Protein AF-A0A165VFK4-F1 (afdb_monomer_lite)

pLDDT: mean 91.22, std 7.17, range [55.44, 96.5]

Radius of gyration: 15.58 Å; chains: 1; bounding box: 41×17×42 Å

Organism: NCBI:txid49225

Sequence (55 aa):
GNWCHEYRKLKAKVETIQKCQKHLMGEDLESLNLKELQQLEQQLESSLKHIRSRK

Structure (mmCIF, N/CA/C/O backbone):
data_AF-A0A165VFK4-F1
#
_entry.id   AF-A0A165VFK4-F1
#
loop_
_atom_site.group_PDB
_atom_site.id
_atom_site.type_symbol
_atom_site.label_atom_id
_atom_site.label_alt_id
_atom_site.label_comp_id
_atom_site.label_asym_id
_atom_site.label_entity_id
_atom_site.label_seq_id
_atom_site.pdbx_PDB_ins_code
_atom_site.Cartn_x
_atom_site.Cartn_y
_atom_site.Cartn_z
_atom_site.occupancy
_atom_site.B_iso_or_equiv
_atom_site.auth_seq_id
_atom_site.auth_comp_id
_atom_site.auth_asym_id
_atom_site.auth_atom_id
_atom_site.pdbx_PDB_model_num
ATOM 1 N N . GLY A 1 1 ? 27.915 -6.214 -17.488 1.00 59.16 1 GLY A N 1
ATOM 2 C CA . GLY A 1 1 ? 27.820 -5.319 -16.318 1.00 59.16 1 GLY A CA 1
ATOM 3 C C . GLY A 1 1 ? 26.500 -5.539 -15.607 1.00 59.16 1 GLY A C 1
ATOM 4 O O . GLY A 1 1 ? 25.475 -5.134 -16.132 1.00 59.16 1 GLY A O 1
ATOM 5 N N . ASN A 1 2 ? 26.519 -6.219 -14.457 1.00 79.25 2 ASN A N 1
ATOM 6 C CA . ASN A 1 2 ? 25.321 -6.613 -13.692 1.00 79.25 2 ASN A CA 1
ATOM 7 C C . ASN A 1 2 ? 24.693 -5.444 -12.889 1.00 79.25 2 ASN A C 1
ATOM 9 O O . ASN A 1 2 ? 23.525 -5.467 -12.518 1.00 79.25 2 ASN A O 1
ATOM 13 N N . TRP A 1 3 ? 25.449 -4.363 -12.687 1.00 90.38 3 TRP A N 1
ATOM 14 C CA . TRP A 1 3 ? 25.029 -3.192 -11.912 1.00 90.38 3 TRP A CA 1
ATOM 15 C C . TRP A 1 3 ? 23.756 -2.510 -12.423 1.00 90.38 3 TRP A C 1
ATOM 17 O O . TRP A 1 3 ? 22.901 -2.140 -11.625 1.00 90.38 3 TRP A O 1
ATOM 27 N N . CYS A 1 4 ? 23.571 -2.390 -13.742 1.00 89.69 4 CYS A N 1
ATOM 28 C CA . CYS A 1 4 ? 22.369 -1.766 -14.305 1.00 89.69 4 CYS A CA 1
ATOM 29 C C . CYS A 1 4 ? 21.094 -2.596 -14.077 1.00 89.69 4 CYS A C 1
ATOM 31 O O . CYS A 1 4 ? 19.995 -2.039 -14.086 1.00 89.69 4 CYS A O 1
ATOM 33 N N . HIS A 1 5 ? 21.225 -3.918 -13.921 1.00 91.62 5 HIS A N 1
ATOM 34 C CA . HIS A 1 5 ? 20.104 -4.808 -13.626 1.00 91.62 5 HIS A CA 1
ATOM 35 C C . HIS A 1 5 ? 19.731 -4.725 -12.142 1.00 91.62 5 HIS A C 1
ATOM 37 O O . HIS A 1 5 ? 18.573 -4.466 -11.813 1.00 91.62 5 HIS A O 1
ATOM 43 N N . GLU A 1 6 ? 20.724 -4.827 -11.257 1.00 92.94 6 GLU A N 1
ATOM 44 C CA . GLU A 1 6 ? 20.528 -4.683 -9.810 1.00 92.94 6 GLU A CA 1
ATOM 45 C C . GL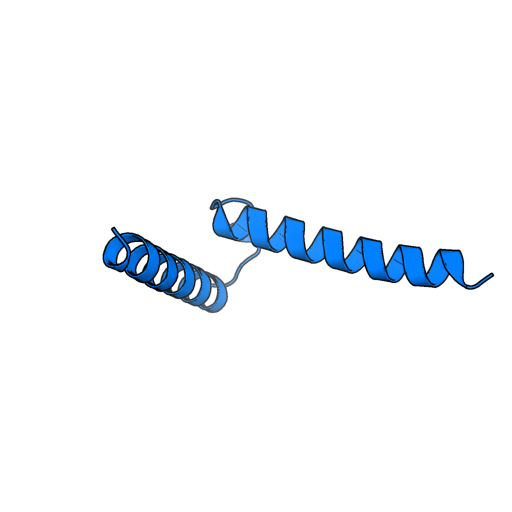U A 1 6 ? 19.984 -3.297 -9.438 1.00 92.94 6 GLU A C 1
ATOM 47 O O . GLU A 1 6 ? 19.052 -3.189 -8.641 1.00 92.94 6 GLU A O 1
ATOM 52 N N . TYR A 1 7 ? 20.477 -2.235 -10.083 1.00 95.12 7 TYR A N 1
ATOM 53 C CA . TYR A 1 7 ? 19.951 -0.884 -9.896 1.00 95.12 7 TYR A CA 1
ATOM 54 C C . TYR A 1 7 ? 18.474 -0.780 -10.294 1.00 95.12 7 TYR A C 1
ATOM 56 O O . TYR A 1 7 ? 17.673 -0.238 -9.536 1.00 95.12 7 TYR A O 1
ATOM 64 N N . ARG A 1 8 ? 18.080 -1.338 -11.449 1.00 94.00 8 ARG A N 1
ATOM 65 C CA . ARG A 1 8 ? 16.671 -1.351 -11.879 1.00 94.00 8 ARG A CA 1
ATOM 66 C C . ARG A 1 8 ? 15.781 -2.096 -10.888 1.00 94.00 8 ARG A C 1
ATOM 68 O O . ARG A 1 8 ? 14.708 -1.608 -10.546 1.00 94.00 8 ARG A O 1
ATOM 75 N N . LYS A 1 9 ? 16.246 -3.243 -10.392 1.00 95.19 9 LYS A N 1
ATOM 76 C CA . LYS A 1 9 ? 15.535 -4.032 -9.382 1.00 95.19 9 LYS A CA 1
ATOM 77 C C . LYS A 1 9 ? 15.364 -3.258 -8.076 1.00 95.19 9 LYS A C 1
ATOM 79 O O . LYS A 1 9 ? 14.284 -3.285 -7.491 1.00 95.19 9 LYS A O 1
ATOM 84 N N . LEU A 1 10 ? 16.409 -2.569 -7.618 1.00 96.50 10 LEU A N 1
ATOM 85 C CA . LEU A 1 10 ? 16.341 -1.753 -6.408 1.00 96.50 10 LEU A CA 1
ATOM 86 C C . LEU A 1 10 ? 15.406 -0.554 -6.598 1.00 96.50 10 LEU A C 1
ATOM 88 O O . LEU A 1 10 ? 14.560 -0.307 -5.743 1.00 96.50 10 LEU A O 1
ATOM 92 N N . LYS A 1 11 ? 15.508 0.139 -7.735 1.00 95.44 11 LYS A N 1
ATOM 93 C CA . LYS A 1 11 ? 14.661 1.288 -8.060 1.00 95.44 11 LYS A CA 1
ATOM 94 C C . LYS A 1 11 ? 13.175 0.915 -8.065 1.00 95.44 11 LYS A C 1
ATOM 96 O O . LYS A 1 11 ? 12.402 1.568 -7.375 1.00 95.44 11 LYS A O 1
ATOM 101 N N . ALA A 1 12 ? 12.804 -0.192 -8.711 1.00 95.69 12 ALA A N 1
ATOM 102 C CA . ALA A 1 12 ? 11.419 -0.665 -8.735 1.00 95.69 12 ALA A CA 1
ATOM 103 C C . ALA A 1 12 ? 10.867 -0.971 -7.327 1.00 95.69 12 ALA A C 1
ATOM 105 O O . ALA A 1 12 ? 9.707 -0.683 -7.023 1.00 95.69 12 ALA A O 1
ATOM 106 N N . LYS A 1 13 ? 11.704 -1.523 -6.432 1.00 95.94 13 LYS A N 1
ATOM 107 C CA . LYS A 1 13 ? 11.325 -1.740 -5.026 1.00 95.94 13 LYS A CA 1
ATOM 108 C C . LYS A 1 13 ? 11.070 -0.421 -4.302 1.00 95.94 13 LYS A C 1
ATOM 110 O O . LYS A 1 13 ? 10.079 -0.315 -3.587 1.00 95.94 13 LYS A O 1
ATOM 115 N N . VAL A 1 14 ? 11.943 0.569 -4.492 1.00 96.25 14 VAL A N 1
ATOM 116 C CA . VAL A 1 14 ? 11.786 1.902 -3.889 1.00 96.25 14 VAL A CA 1
ATOM 117 C C . VAL A 1 14 ? 10.504 2.569 -4.379 1.00 96.25 14 VAL A C 1
ATOM 119 O O . VAL A 1 14 ? 9.728 3.041 -3.556 1.00 96.25 14 VAL A O 1
ATOM 122 N N . GLU A 1 15 ? 10.239 2.539 -5.685 1.00 95.94 15 GLU A N 1
ATOM 123 C CA . GLU A 1 15 ? 9.027 3.116 -6.284 1.00 95.94 15 GLU A CA 1
ATOM 124 C C . GLU A 1 15 ? 7.754 2.453 -5.734 1.00 95.94 15 GLU A C 1
ATOM 126 O O . GLU A 1 15 ? 6.787 3.136 -5.396 1.00 95.94 15 GLU A O 1
ATOM 131 N N . THR A 1 16 ? 7.777 1.128 -5.553 1.00 93.06 16 THR A N 1
ATOM 132 C CA . THR A 1 16 ? 6.663 0.388 -4.937 1.00 93.06 16 THR A CA 1
ATOM 133 C C . THR A 1 16 ? 6.434 0.830 -3.492 1.00 93.06 16 THR A C 1
ATOM 135 O O . THR A 1 16 ? 5.303 1.118 -3.107 1.00 93.06 16 THR A O 1
ATOM 138 N N . ILE A 1 17 ? 7.503 0.926 -2.693 1.00 94.25 17 ILE A N 1
ATOM 139 C CA . ILE A 1 17 ? 7.413 1.353 -1.289 1.00 94.25 17 ILE A CA 1
ATOM 140 C C . ILE A 1 17 ? 6.885 2.786 -1.194 1.00 94.25 17 ILE A C 1
ATOM 142 O O . ILE A 1 17 ? 5.999 3.049 -0.384 1.00 94.25 17 ILE A O 1
ATOM 146 N N . GLN A 1 18 ? 7.385 3.697 -2.031 1.00 94.19 18 GLN A N 1
ATOM 147 C CA . GLN A 1 18 ? 6.924 5.085 -2.066 1.00 94.19 18 GLN A CA 1
ATOM 148 C C . GLN A 1 18 ? 5.437 5.176 -2.414 1.00 94.19 18 GLN A C 1
ATOM 150 O O . GLN A 1 18 ? 4.703 5.905 -1.751 1.00 94.19 18 GLN A O 1
ATOM 155 N N . LYS A 1 19 ? 4.969 4.396 -3.396 1.00 92.50 19 LYS A N 1
ATOM 156 C 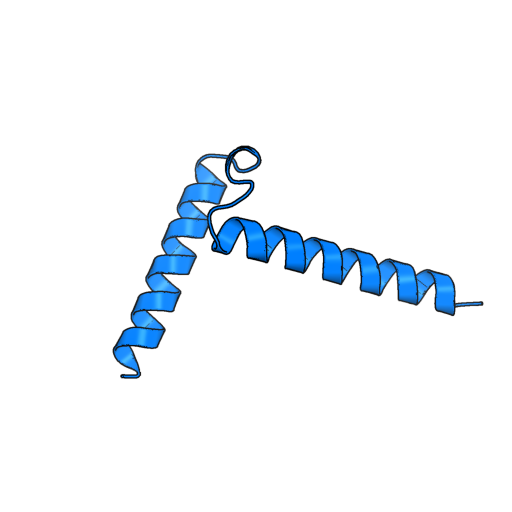CA . LYS A 1 19 ? 3.543 4.341 -3.739 1.00 92.50 19 LYS A CA 1
ATOM 157 C C . LYS A 1 19 ? 2.699 3.843 -2.561 1.00 92.50 19 LYS A C 1
ATOM 159 O O . LYS A 1 19 ? 1.705 4.469 -2.211 1.00 92.50 19 LYS A O 1
ATOM 164 N N . CYS A 1 20 ? 3.124 2.765 -1.902 1.00 90.25 20 CYS A N 1
ATOM 165 C CA . CYS A 1 20 ? 2.434 2.264 -0.713 1.00 90.25 20 CYS A CA 1
ATOM 166 C C . CYS A 1 20 ? 2.409 3.293 0.430 1.00 90.25 20 CYS A C 1
ATOM 168 O O . CYS A 1 20 ? 1.397 3.407 1.115 1.00 90.25 20 CYS A O 1
ATOM 170 N N . GLN A 1 21 ? 3.495 4.044 0.642 1.00 91.56 21 GLN A N 1
ATOM 171 C CA . GLN A 1 21 ? 3.550 5.089 1.669 1.00 91.56 21 GLN A CA 1
ATOM 172 C C . GLN A 1 21 ? 2.544 6.208 1.410 1.00 91.56 21 GLN A C 1
ATOM 174 O O . GLN A 1 21 ? 1.844 6.595 2.339 1.00 91.56 21 GLN A O 1
ATOM 179 N N . LYS A 1 22 ? 2.424 6.671 0.163 1.00 93.56 22 LYS A N 1
ATOM 180 C CA . LYS A 1 22 ? 1.412 7.661 -0.222 1.00 93.56 22 LYS A CA 1
ATOM 181 C C . LYS A 1 22 ? -0.000 7.192 0.108 1.00 93.56 22 LYS A C 1
ATOM 183 O O . LYS A 1 22 ? -0.734 7.899 0.789 1.00 93.56 22 LYS A O 1
ATOM 188 N N . HIS A 1 23 ? -0.340 5.959 -0.272 1.00 91.75 23 HIS A N 1
ATOM 189 C CA . HIS A 1 23 ? -1.646 5.386 0.061 1.00 91.75 23 HIS A CA 1
ATOM 190 C C . HIS A 1 23 ? -1.872 5.352 1.580 1.00 91.75 23 HIS A C 1
ATOM 192 O O . HIS A 1 23 ? -2.921 5.768 2.057 1.00 91.75 23 HIS A O 1
ATOM 198 N N . LEU A 1 24 ? -0.871 4.929 2.361 1.00 88.94 24 LEU A N 1
ATOM 199 C CA . LEU A 1 24 ? -0.947 4.926 3.830 1.00 88.94 24 LEU A CA 1
ATOM 200 C C . LEU A 1 24 ? -1.099 6.330 4.436 1.00 88.94 24 LEU A C 1
ATOM 202 O O . LEU A 1 24 ? -1.650 6.452 5.528 1.00 88.94 24 LEU A O 1
ATOM 206 N N . MET A 1 25 ? -0.629 7.374 3.750 1.00 90.25 25 MET A N 1
ATOM 207 C CA . MET A 1 25 ? -0.822 8.779 4.129 1.00 90.25 25 MET A CA 1
ATOM 208 C C . MET A 1 25 ? -2.154 9.368 3.639 1.00 90.25 25 MET A C 1
ATOM 210 O O . MET A 1 25 ? -2.459 10.515 3.957 1.00 90.25 25 MET A O 1
ATOM 214 N N . GLY A 1 26 ? -2.966 8.595 2.914 1.00 88.62 26 GLY A N 1
ATOM 215 C CA . GLY A 1 26 ? -4.240 9.048 2.356 1.00 88.62 26 GLY A CA 1
ATOM 216 C C . GLY A 1 26 ? -4.118 9.775 1.012 1.00 88.62 26 GLY A C 1
ATOM 217 O O . GLY A 1 26 ? -5.057 10.450 0.597 1.00 88.62 26 GLY A O 1
ATOM 218 N N . GLU A 1 27 ? -2.983 9.643 0.327 1.00 92.50 27 GLU A N 1
ATOM 219 C CA . GLU A 1 27 ? -2.724 10.206 -1.002 1.00 92.50 27 GLU A CA 1
ATOM 220 C C . GLU A 1 27 ? -2.928 9.154 -2.109 1.00 92.50 27 GLU A C 1
ATOM 222 O O . GLU A 1 27 ? -2.826 7.953 -1.859 1.00 92.50 27 GLU A O 1
ATOM 227 N N . ASP A 1 28 ? -3.186 9.591 -3.352 1.00 91.19 28 ASP A N 1
ATOM 228 C CA . ASP A 1 28 ? -3.345 8.724 -4.544 1.00 91.19 28 ASP A CA 1
ATOM 229 C C . ASP A 1 28 ? -4.408 7.597 -4.382 1.00 91.19 28 ASP A C 1
ATOM 231 O O . ASP A 1 28 ? -4.390 6.580 -5.084 1.00 91.19 28 ASP A O 1
ATOM 235 N N . LEU A 1 29 ? -5.378 7.783 -3.473 1.00 90.25 29 LEU A N 1
ATOM 236 C CA . LEU A 1 29 ? -6.422 6.797 -3.147 1.00 90.25 29 LEU A CA 1
ATOM 237 C C . LEU A 1 29 ? -7.392 6.521 -4.302 1.00 90.25 29 LEU A C 1
ATOM 239 O O . LEU A 1 29 ? -7.996 5.456 -4.350 1.00 90.25 29 LEU A O 1
ATOM 243 N N . GLU A 1 30 ? -7.520 7.450 -5.248 1.00 89.88 30 GLU A N 1
ATOM 244 C CA . GLU A 1 30 ? -8.320 7.277 -6.469 1.00 89.88 30 GLU A CA 1
ATOM 245 C C . GLU A 1 30 ? -7.822 6.126 -7.357 1.00 89.88 30 GLU A C 1
ATOM 247 O O . GLU A 1 30 ? -8.583 5.573 -8.150 1.00 89.88 30 GLU A O 1
ATOM 252 N N . SER A 1 31 ? -6.549 5.739 -7.208 1.00 88.62 31 SER A N 1
ATOM 253 C CA . SER A 1 31 ? -5.960 4.608 -7.927 1.00 88.62 31 SER A CA 1
ATOM 254 C C . SER A 1 31 ? -6.295 3.247 -7.306 1.00 88.62 31 SER A C 1
ATOM 256 O O . SER A 1 31 ? -5.978 2.216 -7.902 1.00 88.62 31 SER A O 1
ATOM 258 N N . LEU A 1 32 ? -6.925 3.241 -6.125 1.00 91.00 32 LEU A N 1
ATOM 259 C CA . LEU A 1 32 ? -7.309 2.046 -5.386 1.00 91.00 32 LEU A CA 1
ATOM 260 C C . LEU A 1 32 ? -8.780 1.713 -5.621 1.00 91.00 32 LEU A C 1
ATOM 262 O O . LEU A 1 32 ? -9.652 2.581 -5.630 1.00 91.00 32 LEU A O 1
ATOM 266 N N . ASN A 1 33 ? -9.076 0.425 -5.755 1.00 93.44 33 ASN A N 1
ATOM 267 C CA . ASN A 1 33 ? -10.463 -0.029 -5.751 1.00 93.44 33 ASN A CA 1
ATOM 268 C C . ASN A 1 33 ? -11.018 -0.140 -4.316 1.00 93.44 33 ASN A C 1
ATOM 270 O O . ASN A 1 33 ? -10.283 -0.107 -3.330 1.00 93.44 33 ASN A O 1
ATOM 274 N N . LEU A 1 34 ? -12.335 -0.336 -4.191 1.00 93.25 34 LEU A N 1
ATOM 275 C CA . LEU A 1 34 ? -13.015 -0.420 -2.891 1.00 93.25 34 LEU A CA 1
ATOM 276 C C . LEU A 1 34 ? -12.426 -1.495 -1.960 1.00 93.25 34 LEU A C 1
ATOM 278 O O . LEU A 1 34 ? -12.326 -1.285 -0.754 1.00 93.25 34 LEU A O 1
ATOM 282 N N . LYS A 1 35 ? -12.011 -2.641 -2.512 1.00 94.56 35 LYS A N 1
ATOM 283 C CA . LYS A 1 35 ? -11.411 -3.729 -1.731 1.00 94.56 35 LYS A CA 1
ATOM 284 C C . LYS A 1 35 ? -10.039 -3.323 -1.196 1.00 94.56 35 LYS A C 1
ATOM 286 O O . LYS A 1 35 ? -9.747 -3.569 -0.031 1.00 94.56 35 LYS A O 1
ATOM 291 N N . GLU A 1 36 ? -9.216 -2.693 -2.027 1.00 91.81 36 GLU A N 1
ATOM 292 C CA . GLU A 1 36 ? -7.897 -2.196 -1.628 1.00 91.81 36 GLU A CA 1
ATOM 293 C C . GLU A 1 36 ? -8.003 -1.093 -0.571 1.00 91.81 36 GLU A C 1
ATOM 295 O O . GLU A 1 36 ? -7.245 -1.112 0.396 1.00 91.81 36 GLU A O 1
ATOM 300 N N . LEU A 1 37 ? -8.980 -0.191 -0.698 1.00 93.31 37 LEU A N 1
ATOM 301 C CA . LEU A 1 37 ? -9.271 0.830 0.313 1.00 93.31 37 LEU A CA 1
ATOM 302 C C . LEU A 1 37 ? -9.680 0.207 1.651 1.00 93.31 37 LEU A C 1
ATOM 304 O O . LEU A 1 37 ? -9.137 0.569 2.691 1.00 93.31 37 LEU A O 1
ATOM 308 N N . GLN A 1 38 ? -10.565 -0.791 1.634 1.00 94.62 38 GLN A N 1
ATOM 309 C CA . GLN A 1 38 ? -10.967 -1.490 2.855 1.00 94.62 38 GLN A CA 1
ATOM 310 C C . GLN A 1 38 ? -9.785 -2.223 3.515 1.00 94.62 38 GLN A C 1
ATOM 312 O O . GLN A 1 38 ? -9.656 -2.237 4.740 1.00 94.62 38 GLN A O 1
ATOM 317 N N . GLN A 1 39 ? -8.899 -2.830 2.717 1.00 93.50 39 GLN A N 1
ATOM 318 C CA . GLN A 1 39 ? -7.676 -3.452 3.234 1.00 93.50 39 GLN A CA 1
ATOM 319 C C . GLN A 1 39 ? -6.731 -2.416 3.854 1.00 93.50 39 GLN A C 1
ATOM 321 O O . GLN A 1 39 ? -6.157 -2.670 4.916 1.00 93.50 39 GLN A O 1
ATOM 326 N N . LEU A 1 40 ? -6.590 -1.254 3.217 1.00 92.88 40 LEU A N 1
ATOM 327 C CA . LEU A 1 40 ? -5.783 -0.145 3.713 1.00 92.88 40 LEU A CA 1
ATOM 328 C C . LEU A 1 40 ? -6.304 0.366 5.065 1.00 92.88 40 LEU A C 1
ATOM 330 O O . LEU A 1 40 ? -5.523 0.498 6.008 1.00 92.88 40 LEU A O 1
ATOM 334 N N . GLU A 1 41 ? -7.616 0.579 5.190 1.00 93.38 41 GLU A N 1
ATOM 335 C CA . GLU A 1 41 ? -8.256 0.979 6.450 1.00 93.38 41 GLU A CA 1
ATOM 336 C C . GLU A 1 41 ? -8.012 -0.044 7.567 1.00 93.38 41 GLU A C 1
ATOM 338 O O . GLU A 1 41 ? -7.567 0.323 8.657 1.00 93.38 41 GLU A O 1
ATOM 343 N N . GLN A 1 42 ? -8.220 -1.338 7.295 1.00 94.88 42 GLN A N 1
ATOM 344 C CA . GLN A 1 42 ? -7.978 -2.405 8.275 1.00 94.88 42 GLN A CA 1
ATOM 345 C C . GLN A 1 42 ? -6.512 -2.471 8.720 1.00 94.88 42 GLN A C 1
ATOM 347 O O . GLN A 1 42 ? -6.218 -2.704 9.900 1.00 94.88 42 GLN A O 1
ATOM 352 N N . GLN A 1 43 ? -5.578 -2.267 7.787 1.00 92.81 43 GLN A N 1
ATOM 353 C CA . GLN A 1 4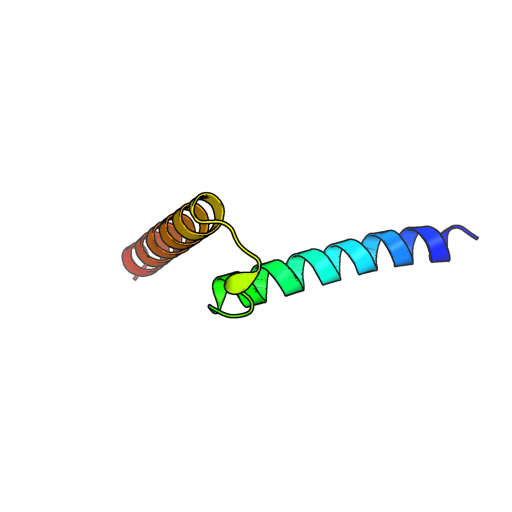3 ? -4.150 -2.244 8.087 1.00 92.81 43 GLN A CA 1
ATOM 354 C C . GLN A 1 43 ? -3.788 -1.050 8.982 1.00 92.81 43 GLN A C 1
ATOM 356 O O . GLN A 1 43 ? -3.019 -1.212 9.939 1.00 92.81 43 GLN A O 1
ATOM 361 N N . LEU A 1 44 ? -4.344 0.130 8.697 1.00 92.81 44 LEU A N 1
ATOM 362 C CA . LEU A 1 44 ? -4.151 1.334 9.505 1.00 92.81 44 LEU A CA 1
ATOM 363 C C . LEU A 1 44 ? -4.739 1.161 10.909 1.00 92.81 44 LEU A C 1
ATOM 365 O O . LEU A 1 44 ? -4.040 1.409 11.893 1.00 92.81 44 LEU A O 1
ATOM 369 N N . GLU A 1 45 ? 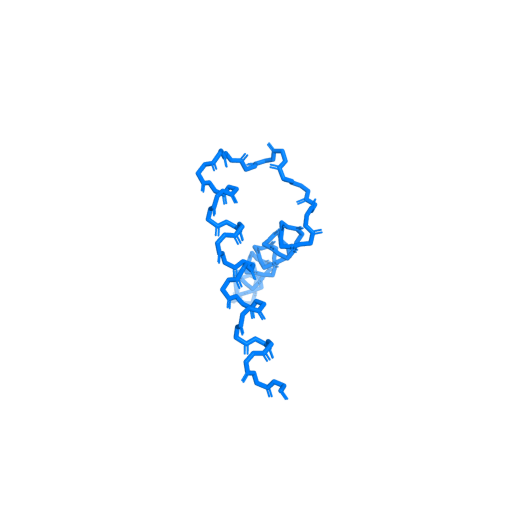-5.972 0.666 11.019 1.00 94.62 45 GLU A N 1
ATOM 370 C CA . GLU A 1 45 ? -6.628 0.405 12.303 1.00 94.62 45 GLU A CA 1
ATOM 371 C C . GLU A 1 45 ? -5.821 -0.582 13.157 1.00 94.62 45 GLU A C 1
ATOM 373 O O . GLU A 1 45 ? -5.512 -0.302 14.320 1.00 94.62 45 GLU A O 1
ATOM 378 N N . SER A 1 46 ? -5.412 -1.710 12.568 1.00 93.06 46 SER A N 1
ATOM 379 C CA . SER A 1 46 ? -4.618 -2.735 13.254 1.00 93.06 46 SER A CA 1
ATOM 380 C C . SER A 1 46 ? -3.276 -2.181 13.741 1.00 93.06 46 SER A C 1
ATOM 382 O O . SER A 1 46 ? -2.870 -2.420 14.882 1.00 93.06 46 SER A O 1
ATOM 384 N N . SER A 1 47 ? -2.600 -1.387 12.905 1.00 90.62 47 SER A N 1
ATOM 385 C CA . SER A 1 47 ? -1.319 -0.756 13.250 1.00 90.62 47 SER A CA 1
ATOM 386 C C . SER A 1 47 ? -1.477 0.268 14.375 1.00 90.62 47 SER A C 1
ATOM 388 O O 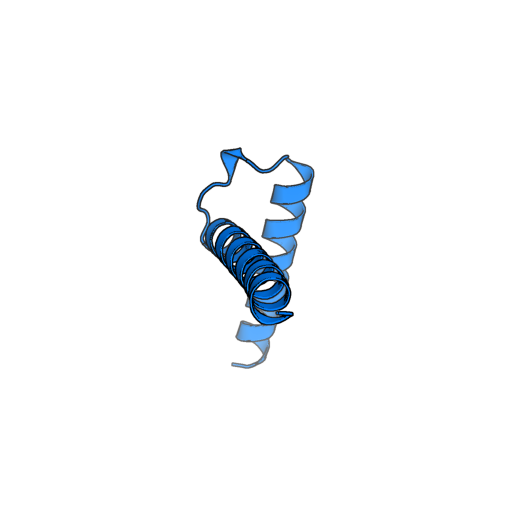. SER A 1 47 ? -0.700 0.265 15.331 1.00 90.62 47 SER A O 1
ATOM 390 N N . LEU A 1 48 ? -2.515 1.108 14.317 1.00 93.06 48 LEU A N 1
ATOM 391 C CA . LEU A 1 48 ? -2.827 2.077 15.367 1.00 93.06 48 LEU A CA 1
ATOM 392 C C . LEU A 1 48 ? -3.183 1.393 16.686 1.00 93.06 48 LEU A C 1
ATOM 394 O O . LEU A 1 48 ? -2.721 1.836 17.740 1.00 93.06 48 LEU A O 1
ATOM 398 N N . LYS A 1 49 ? -3.957 0.304 16.644 1.00 95.19 49 LYS A N 1
ATOM 399 C CA . LYS A 1 49 ? -4.284 -0.501 17.826 1.00 95.19 49 LYS A CA 1
ATOM 400 C C . LYS A 1 49 ? -3.018 -1.052 18.480 1.00 95.19 49 LYS A C 1
ATOM 402 O O . LYS A 1 49 ? -2.863 -0.896 19.687 1.00 95.19 49 LYS A O 1
ATOM 407 N N . HIS A 1 50 ? -2.094 -1.610 17.694 1.00 93.38 50 HIS A N 1
ATOM 408 C CA . HIS A 1 50 ? -0.803 -2.098 18.194 1.00 93.38 50 HIS A CA 1
ATOM 409 C C . HIS A 1 50 ? 0.075 -0.993 18.797 1.00 93.38 50 HIS A C 1
ATOM 411 O O . HIS A 1 50 ? 0.726 -1.216 19.817 1.00 93.38 50 HIS A O 1
ATOM 417 N N . ILE A 1 51 ? 0.117 0.195 18.185 1.00 94.00 51 ILE A N 1
ATOM 418 C CA . ILE A 1 51 ? 0.884 1.331 18.721 1.00 94.00 51 ILE A CA 1
ATOM 419 C C . ILE A 1 51 ? 0.273 1.803 20.042 1.00 94.00 51 ILE A C 1
ATOM 421 O O . ILE A 1 51 ? 0.996 2.028 21.010 1.00 94.00 51 ILE A O 1
ATOM 425 N N . ARG A 1 52 ? -1.058 1.928 20.097 1.00 93.62 52 ARG A N 1
ATOM 426 C CA . ARG A 1 52 ? -1.783 2.358 21.299 1.00 93.62 52 ARG A CA 1
ATOM 427 C C . ARG A 1 52 ? -1.678 1.348 22.435 1.00 93.62 52 ARG A C 1
ATOM 429 O O . ARG A 1 52 ? -1.546 1.776 23.565 1.00 93.62 52 ARG A O 1
ATOM 436 N N . SER A 1 53 ? -1.686 0.045 22.149 1.00 91.31 53 SER A N 1
ATOM 437 C CA . SER A 1 53 ? -1.528 -0.995 23.177 1.00 91.31 53 SER A CA 1
ATOM 438 C C . SER A 1 53 ? -0.107 -1.107 23.735 1.00 91.31 53 SER A C 1
ATOM 440 O O . SER A 1 53 ? 0.105 -1.822 24.707 1.00 91.31 53 SER A O 1
ATOM 442 N N . ARG A 1 54 ? 0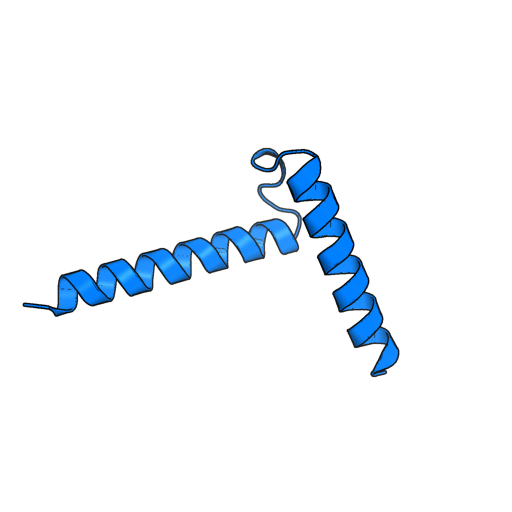.883 -0.494 23.073 1.00 86.19 54 ARG A N 1
ATOM 443 C CA . ARG A 1 54 ? 2.280 -0.434 23.536 1.00 86.19 54 ARG A CA 1
ATOM 444 C C . ARG A 1 54 ? 2.596 0.842 24.329 1.00 86.19 54 ARG A C 1
ATOM 446 O O . ARG A 1 54 ? 3.699 0.929 24.864 1.00 86.19 54 ARG A O 1
ATOM 453 N N . LYS A 1 55 ? 1.681 1.816 24.357 1.00 55.44 55 LYS A N 1
ATOM 454 C CA . LYS A 1 55 ? 1.713 2.966 25.271 1.00 55.44 55 LYS A CA 1
ATOM 455 C C . LYS A 1 55 ? 0.998 2.608 26.565 1.00 55.44 55 LYS A C 1
ATOM 457 O O . LYS A 1 55 ? 1.445 3.135 27.602 1.00 55.44 55 LYS A O 1
#

Foldseek 3Di:
DCVVVVVVVVVVVVVVVVVVVCVLVVHPCVVDDPVRNVVSVVVNVVVVVVVVVVD

Secondary structure (DSSP, 8-state):
--HHHHHHHHHHHHHHHHHHHHHHTT-SGGGS-HHHHHHHHHHHHHHHHHHHTT-

InterPro domains:
  IPR002487 Transcription factor, K-box [PF01486] (2-55)
  IPR002487 Transcription factor, K-box [PS51297] (1-55)